Protein AF-A0A964TUA2-F1 (afdb_monomer_lite)

Radius of gyration: 15.7 Å; chains: 1; bounding box: 39×43×34 Å

Sequence (161 aa):
MKLLVSDMMAELAFQTGALAVEIVRQEPYFAILQGCGATWMVHADRAYRDHPLGHAVAGLGAQAERLLNLSRLTAETSDLAVVFGDFNVEPGSTTLRLFEEQGMTELVTNRAHGGTRTSFYRKPGKFADYMLVSDTSRVKRFDVTRSPEVSGHCPLFLETR

Foldseek 3Di:
DALAAQDPVVVVCCCCPVQVWDFPADDPFKTWIHHPNDIDMHGHNCVQPDDPCCVVDVDLLVVLVVVLVVQVVPDDPPDKRKDKHFQQDAPPGPSVVSCVVVQKAKDPPVPPQQAFFAPQQPDDDRYGIIMIINDCVQWPDWDFAHPPDDHRGTDIDTDTD

Secondary structure (DSSP, 8-state):
--SEES-HHHHHHHHHHHH--EEEEE-SSEEEEEETTEEEEE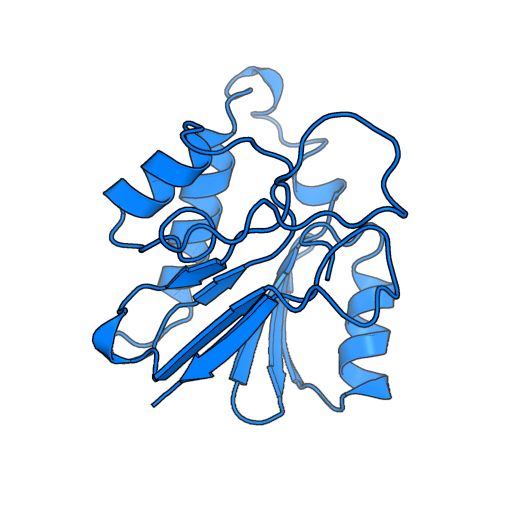EEGGGGTS-TTTTT--SHHHHHHHHHHHHHTTS-TTS--EEEEE----TT-HHHHHHHHTT-EE-SGGGT---SB-TT--SS-S--EEEEES-GGGEEEEEE--SS--SSBPPEEEEE-

Structure (mmCIF, N/CA/C/O backbone):
data_AF-A0A964TUA2-F1
#
_entry.id   AF-A0A964TUA2-F1
#
loop_
_atom_site.group_PDB
_atom_site.id
_atom_site.type_symbol
_atom_site.label_atom_id
_atom_site.label_alt_id
_atom_site.label_comp_id
_atom_site.label_asym_id
_atom_site.label_entity_id
_atom_site.label_seq_id
_atom_site.pdbx_PDB_ins_code
_atom_site.Cartn_x
_atom_site.Cartn_y
_atom_site.Cartn_z
_atom_site.occupancy
_atom_site.B_iso_or_equiv
_atom_site.auth_seq_id
_atom_site.auth_comp_id
_atom_site.auth_asym_id
_atom_site.auth_atom_id
_atom_site.pdbx_PDB_model_num
ATOM 1 N N . MET A 1 1 ? 1.477 -3.950 -8.136 1.00 36.53 1 MET A N 1
ATOM 2 C CA . MET A 1 1 ? 0.815 -2.859 -8.879 1.00 36.53 1 MET A CA 1
ATOM 3 C C . MET A 1 1 ? 1.522 -1.580 -8.480 1.00 36.53 1 MET A C 1
ATOM 5 O O . MET A 1 1 ? 1.558 -1.280 -7.294 1.00 36.53 1 MET A O 1
ATOM 9 N N . LYS A 1 2 ? 2.193 -0.912 -9.423 1.00 31.16 2 LYS A N 1
ATOM 10 C CA . LYS A 1 2 ? 2.821 0.390 -9.172 1.00 31.16 2 LYS A CA 1
ATOM 11 C C . LYS A 1 2 ? 1.698 1.353 -8.774 1.00 31.16 2 LYS A C 1
ATOM 13 O O . LYS A 1 2 ? 0.746 1.482 -9.534 1.00 31.16 2 LYS A O 1
ATOM 18 N N . LEU A 1 3 ? 1.804 2.023 -7.624 1.00 39.28 3 LEU A N 1
ATOM 19 C CA . LEU A 1 3 ? 0.886 3.121 -7.255 1.00 39.28 3 LEU A CA 1
ATOM 20 C C . LEU A 1 3 ? 0.974 4.287 -8.245 1.00 39.28 3 LEU A C 1
ATOM 22 O O . LEU A 1 3 ? 0.126 5.167 -8.246 1.00 39.28 3 LEU A O 1
ATOM 26 N N . LEU A 1 4 ? 2.018 4.288 -9.072 1.00 43.44 4 LEU A N 1
ATOM 27 C CA . LEU A 1 4 ? 2.329 5.315 -10.041 1.00 43.44 4 LEU A CA 1
ATOM 28 C C . LEU A 1 4 ? 2.190 4.726 -11.440 1.00 43.44 4 LEU A C 1
ATOM 30 O O . LEU A 1 4 ? 3.089 4.074 -11.981 1.00 43.44 4 LEU A O 1
ATOM 34 N N . VAL A 1 5 ? 1.021 4.958 -12.013 1.00 52.69 5 VAL A N 1
ATOM 35 C CA . VAL A 1 5 ? 0.702 4.646 -13.392 1.00 52.69 5 VAL A CA 1
ATOM 36 C C . VAL A 1 5 ? 1.371 5.701 -14.270 1.00 52.69 5 VAL A C 1
ATOM 38 O O . VAL A 1 5 ? 1.019 6.878 -14.241 1.00 52.69 5 VAL A O 1
ATOM 41 N N . SER A 1 6 ? 2.363 5.310 -15.065 1.00 56.53 6 SER A N 1
ATOM 42 C CA . SER A 1 6 ? 3.010 6.242 -16.000 1.00 56.53 6 SER A CA 1
ATOM 43 C C . SER A 1 6 ? 2.072 6.693 -17.124 1.00 56.53 6 SER A C 1
ATOM 45 O O . SER A 1 6 ? 2.248 7.784 -17.661 1.00 56.53 6 SER A O 1
ATOM 47 N N . ASP A 1 7 ? 1.076 5.868 -17.452 1.00 66.75 7 ASP A N 1
ATOM 48 C CA . ASP A 1 7 ? 0.072 6.114 -18.485 1.00 66.75 7 ASP A CA 1
ATOM 49 C C . ASP A 1 7 ? -1.327 5.727 -17.978 1.00 66.75 7 ASP A C 1
ATOM 51 O O . ASP A 1 7 ? -1.716 4.558 -17.994 1.00 66.75 7 ASP A O 1
ATOM 55 N N . MET A 1 8 ? -2.061 6.724 -17.469 1.00 73.19 8 MET A N 1
ATOM 56 C CA . MET A 1 8 ? -3.395 6.536 -16.887 1.00 73.19 8 MET A CA 1
ATOM 57 C C . MET A 1 8 ? -4.372 5.926 -17.894 1.00 73.19 8 MET A C 1
ATOM 59 O O . MET A 1 8 ? -5.188 5.092 -17.526 1.00 73.19 8 MET A O 1
ATOM 63 N N . MET A 1 9 ? -4.277 6.295 -19.171 1.00 74.88 9 MET A N 1
ATOM 64 C CA . MET A 1 9 ? -5.201 5.789 -20.184 1.00 74.88 9 MET A CA 1
ATOM 65 C C . MET A 1 9 ? -4.969 4.305 -20.454 1.00 74.88 9 MET A C 1
ATOM 67 O O . MET A 1 9 ? -5.930 3.542 -20.539 1.00 74.88 9 MET A O 1
ATOM 71 N N . ALA A 1 10 ? -3.705 3.885 -20.538 1.00 73.50 10 ALA A N 1
ATOM 72 C CA . ALA A 1 10 ? -3.358 2.480 -20.719 1.00 73.50 10 ALA A CA 1
ATOM 73 C C . ALA A 1 10 ? -3.781 1.616 -19.518 1.00 73.50 10 ALA A C 1
ATOM 75 O O . ALA A 1 10 ? -4.319 0.526 -19.709 1.00 73.50 10 ALA A O 1
ATOM 76 N N . GLU A 1 11 ? -3.592 2.107 -18.290 1.00 74.25 11 GLU A N 1
ATOM 77 C CA . GLU A 1 11 ? -4.030 1.391 -17.087 1.00 74.25 11 GLU A CA 1
ATOM 78 C C . GLU A 1 11 ? -5.548 1.245 -17.041 1.00 74.25 11 GLU A C 1
ATOM 80 O O . GLU A 1 11 ? -6.053 0.146 -16.833 1.00 74.25 11 GLU A O 1
ATOM 85 N N . LEU A 1 12 ? -6.296 2.322 -17.288 1.00 77.56 12 LEU A N 1
ATOM 86 C CA . LEU A 1 12 ? -7.757 2.263 -17.282 1.00 77.56 12 LEU A CA 1
ATOM 87 C C . LEU A 1 12 ? -8.296 1.338 -18.373 1.00 77.56 12 LEU A C 1
ATOM 89 O O . LEU A 1 12 ? -9.248 0.598 -18.125 1.00 77.56 12 LEU A O 1
ATOM 93 N N . ALA A 1 13 ? -7.665 1.313 -19.549 1.00 78.44 13 ALA A N 1
ATOM 94 C CA . ALA A 1 13 ? -8.006 0.373 -20.612 1.00 78.44 13 ALA A CA 1
ATOM 95 C C . ALA A 1 13 ? -7.761 -1.087 -20.193 1.00 78.44 13 ALA A C 1
ATOM 97 O O . ALA A 1 13 ? -8.578 -1.956 -20.492 1.00 78.44 13 ALA A O 1
ATOM 98 N N . PHE A 1 14 ? -6.675 -1.367 -19.467 1.00 77.44 14 PHE A N 1
ATOM 99 C CA . PHE A 1 14 ? -6.429 -2.700 -18.918 1.00 77.44 14 PHE A CA 1
ATOM 100 C C . PHE A 1 14 ? -7.470 -3.077 -17.855 1.00 77.44 14 PHE A C 1
ATOM 102 O O . PHE A 1 14 ? -8.062 -4.150 -17.931 1.00 77.44 14 PHE A O 1
ATOM 109 N N . GLN A 1 15 ? -7.739 -2.191 -16.896 1.00 76.81 15 GLN A N 1
ATOM 110 C CA . GLN A 1 15 ? -8.681 -2.439 -15.799 1.00 76.81 15 GLN A CA 1
ATOM 111 C C . GLN A 1 15 ? -10.105 -2.685 -16.326 1.00 76.81 15 GLN A C 1
ATOM 113 O O . GLN A 1 15 ? -10.757 -3.662 -15.961 1.00 76.81 15 GLN A O 1
ATOM 118 N N . THR A 1 16 ? -10.567 -1.852 -17.257 1.00 82.44 16 THR A N 1
ATOM 119 C CA . THR A 1 16 ? -11.895 -2.003 -17.875 1.00 82.44 16 THR A CA 1
ATOM 120 C C . THR A 1 16 ? -11.963 -3.194 -18.834 1.00 82.44 16 THR A C 1
ATOM 122 O O . THR A 1 16 ? -12.924 -3.956 -18.794 1.00 82.44 16 THR A O 1
ATOM 125 N N . GLY A 1 17 ? -10.949 -3.393 -19.680 1.00 74.69 17 GLY A N 1
ATOM 126 C CA . GLY A 1 17 ? -10.973 -4.406 -20.738 1.00 74.69 17 GLY A CA 1
ATOM 127 C C . GLY A 1 17 ? -10.629 -5.823 -20.280 1.00 74.69 17 GLY A C 1
ATOM 128 O O . GLY A 1 17 ? -11.240 -6.781 -20.747 1.00 74.69 17 GLY A O 1
ATOM 129 N N . ALA A 1 18 ? -9.655 -5.976 -19.381 1.00 76.69 18 ALA A N 1
ATOM 130 C CA . ALA A 1 18 ? -9.182 -7.287 -18.930 1.00 76.69 18 ALA A CA 1
ATOM 131 C C . ALA A 1 18 ? -9.885 -7.763 -17.655 1.00 76.69 18 ALA A C 1
ATOM 133 O O . ALA A 1 18 ? -10.131 -8.957 -17.501 1.00 76.69 18 ALA A O 1
ATOM 134 N N . LEU A 1 19 ? -10.192 -6.839 -16.743 1.00 72.50 19 LEU A N 1
ATOM 135 C CA . LEU A 1 19 ? -10.753 -7.161 -15.431 1.00 72.50 19 LEU A CA 1
ATOM 136 C C . LEU A 1 19 ? -12.250 -6.822 -15.317 1.00 72.50 19 LEU A C 1
ATOM 138 O O . LEU A 1 19 ? -12.841 -7.068 -14.269 1.00 72.50 19 LEU A O 1
ATOM 142 N N . ALA A 1 20 ? -12.863 -6.295 -16.388 1.00 81.31 20 ALA A N 1
ATOM 143 C CA . ALA A 1 20 ? -14.272 -5.886 -16.431 1.00 81.31 20 ALA A CA 1
ATOM 144 C C . ALA A 1 20 ? -14.661 -4.938 -15.278 1.00 81.31 20 ALA A C 1
ATOM 146 O O . ALA A 1 20 ? -15.754 -5.021 -14.720 1.00 81.31 20 ALA A O 1
ATOM 147 N N . VAL A 1 21 ? -13.730 -4.061 -14.901 1.00 79.06 21 VAL A N 1
ATOM 148 C CA . VAL A 1 21 ? -13.865 -3.123 -13.783 1.00 79.06 21 VAL A CA 1
ATOM 149 C C . VAL A 1 21 ? -14.570 -1.860 -14.269 1.00 79.06 21 VAL A C 1
ATOM 151 O O . VAL A 1 21 ? -14.277 -1.359 -15.353 1.00 79.06 21 VAL A O 1
ATOM 154 N N . GLU A 1 22 ? -15.481 -1.324 -13.468 1.00 85.12 22 GLU A N 1
ATOM 155 C CA . GLU A 1 22 ? -16.147 -0.048 -13.710 1.00 85.12 22 GLU A CA 1
ATOM 156 C C . GLU A 1 22 ? -15.269 1.122 -13.248 1.00 85.12 22 GLU A C 1
ATOM 158 O O . GLU A 1 22 ? -14.659 1.076 -12.178 1.00 85.12 22 GLU A O 1
ATOM 163 N N . ILE A 1 23 ? -15.218 2.201 -14.034 1.00 82.44 23 ILE A N 1
ATOM 164 C CA . ILE A 1 23 ? -14.590 3.459 -13.616 1.00 82.44 23 ILE A CA 1
ATOM 165 C C . ILE A 1 23 ? -15.649 4.307 -12.911 1.00 82.44 23 ILE A C 1
ATOM 167 O O . ILE A 1 23 ? -16.490 4.925 -13.557 1.00 82.44 23 ILE A O 1
ATOM 171 N N . VAL A 1 24 ? -15.573 4.369 -11.584 1.00 76.19 24 VAL A N 1
ATOM 172 C CA . VAL A 1 24 ? -16.482 5.153 -10.732 1.00 76.19 24 VAL A CA 1
ATOM 173 C C . VAL A 1 24 ? -16.185 6.649 -10.839 1.00 76.19 24 VAL A C 1
ATOM 175 O O . VAL A 1 24 ? -17.086 7.486 -10.850 1.00 76.19 24 VAL A O 1
ATOM 178 N N . ARG A 1 25 ? -14.899 7.010 -10.901 1.00 69.88 25 ARG A N 1
ATOM 179 C CA . ARG A 1 25 ? -14.448 8.403 -11.007 1.00 69.88 25 ARG A CA 1
ATOM 180 C C . ARG A 1 25 ? -13.151 8.457 -11.782 1.00 69.88 25 ARG A C 1
ATOM 182 O O . ARG A 1 25 ? -12.253 7.677 -11.501 1.00 69.88 25 ARG A O 1
ATOM 189 N N . GLN A 1 26 ? -13.012 9.415 -12.686 1.00 74.56 26 GLN A N 1
ATOM 190 C CA . GLN A 1 26 ? -11.753 9.667 -13.375 1.00 74.56 26 GLN A CA 1
ATOM 191 C C . GLN A 1 26 ? -11.406 11.146 -13.290 1.00 74.56 26 GLN A C 1
ATOM 193 O O . GLN A 1 26 ? -12.219 12.015 -13.584 1.00 74.56 26 GLN A O 1
ATOM 198 N N . GLU A 1 27 ? -10.173 11.409 -12.894 1.00 67.56 27 GLU A N 1
ATOM 199 C CA . GLU A 1 27 ? -9.534 12.716 -12.893 1.00 67.56 27 GLU A CA 1
ATOM 200 C C . GLU A 1 27 ? -8.266 12.642 -13.752 1.00 67.56 27 GLU A C 1
ATOM 202 O O . GLU A 1 27 ? -7.799 11.542 -14.063 1.00 67.56 27 GLU A O 1
ATOM 207 N N . PRO A 1 28 ? -7.634 13.777 -14.102 1.00 56.06 28 PRO A N 1
ATOM 208 C CA . PRO A 1 28 ? -6.408 13.781 -14.911 1.00 56.06 28 PRO A CA 1
ATOM 209 C C . PRO A 1 28 ? -5.264 12.919 -14.350 1.00 56.06 28 PRO A C 1
ATOM 211 O O . PRO A 1 28 ? -4.315 12.584 -15.055 1.00 56.06 28 PRO A O 1
ATOM 214 N N . TYR A 1 29 ? -5.343 12.586 -13.063 1.00 55.59 29 TYR A N 1
ATOM 215 C CA . TYR A 1 29 ? -4.230 12.127 -12.251 1.00 55.59 29 TYR A CA 1
ATOM 216 C C . TYR A 1 29 ? -4.565 10.985 -11.295 1.00 55.59 29 TYR A C 1
ATOM 218 O O . TYR A 1 29 ? -3.666 10.459 -10.641 1.00 55.59 29 TYR A O 1
ATOM 226 N N . PHE A 1 30 ? -5.831 10.594 -11.207 1.00 64.12 30 PHE A N 1
ATOM 227 C CA . PHE A 1 30 ? -6.248 9.393 -10.501 1.00 64.12 30 PHE A CA 1
ATOM 228 C C . PHE A 1 30 ? -7.596 8.917 -11.024 1.00 64.12 30 PHE A C 1
ATOM 230 O O . PHE A 1 30 ? -8.339 9.690 -11.627 1.00 64.12 30 PHE A O 1
ATOM 237 N N . ALA A 1 31 ? -7.933 7.666 -10.754 1.00 65.25 31 ALA A N 1
ATOM 238 C CA . ALA A 1 31 ? -9.262 7.142 -10.996 1.00 65.25 31 ALA A CA 1
ATOM 239 C C . ALA A 1 31 ? -9.676 6.192 -9.878 1.00 65.25 31 ALA A C 1
ATOM 241 O O . ALA A 1 31 ? -8.837 5.492 -9.320 1.00 65.25 31 ALA A O 1
ATOM 242 N N . ILE A 1 32 ? -10.966 6.174 -9.569 1.00 66.69 32 ILE A N 1
ATOM 243 C CA . ILE A 1 32 ? -11.594 5.220 -8.662 1.00 66.69 32 ILE A CA 1
ATOM 244 C C . ILE A 1 32 ? -12.270 4.168 -9.521 1.00 66.69 32 ILE A C 1
ATOM 246 O O . ILE A 1 32 ? -12.992 4.491 -10.465 1.00 66.69 32 ILE A O 1
ATOM 250 N N . LEU A 1 33 ? -11.995 2.921 -9.186 1.00 73.19 33 LEU A N 1
ATOM 251 C CA . LEU A 1 33 ? -12.349 1.729 -9.920 1.00 73.19 33 LEU A CA 1
ATOM 252 C C . LEU A 1 33 ? -13.147 0.804 -9.007 1.00 73.19 33 LEU A C 1
ATOM 254 O O . LEU A 1 33 ? -12.815 0.678 -7.828 1.00 73.19 33 LEU A O 1
ATOM 258 N N . GLN A 1 34 ? -14.171 0.153 -9.546 1.00 71.19 34 GLN A N 1
ATOM 259 C CA . GLN A 1 34 ? -14.999 -0.800 -8.820 1.00 71.19 34 GLN A CA 1
ATOM 260 C C . GLN A 1 34 ? -15.201 -2.068 -9.642 1.00 71.19 34 GLN A C 1
ATOM 262 O O . GLN A 1 34 ? -15.634 -2.031 -10.789 1.00 71.19 34 GLN A O 1
ATOM 267 N N . GLY A 1 35 ? -14.878 -3.217 -9.064 1.00 68.81 35 GLY A N 1
ATOM 268 C CA . GLY A 1 35 ? -14.962 -4.504 -9.747 1.00 68.81 35 GLY A CA 1
ATOM 269 C C . GLY A 1 35 ? -14.651 -5.649 -8.799 1.00 68.81 35 GLY A C 1
ATOM 270 O O . GLY A 1 35 ? -14.065 -5.447 -7.741 1.00 68.81 35 GLY A O 1
ATOM 271 N N . CYS A 1 36 ? -15.074 -6.868 -9.133 1.00 71.25 36 CYS A N 1
ATOM 272 C CA . CYS A 1 36 ? -14.788 -8.057 -8.314 1.00 71.25 36 CYS A CA 1
ATOM 273 C C . CYS A 1 36 ? -15.171 -7.920 -6.818 1.00 71.25 36 CYS A C 1
ATOM 275 O O . CYS A 1 36 ? -14.541 -8.535 -5.962 1.00 71.25 36 CYS A O 1
ATOM 277 N N . GLY A 1 37 ? -16.189 -7.109 -6.497 1.00 61.66 37 GLY A N 1
ATOM 278 C CA . GLY A 1 37 ? -16.637 -6.862 -5.120 1.00 61.66 37 GLY A CA 1
ATOM 279 C C . GLY A 1 37 ? -15.765 -5.901 -4.300 1.00 61.66 37 GLY A C 1
ATOM 280 O O . GLY A 1 37 ? -15.936 -5.839 -3.087 1.00 61.66 37 GLY A O 1
ATOM 281 N N . ALA A 1 38 ? -14.847 -5.160 -4.927 1.00 52.94 38 ALA A N 1
ATOM 282 C CA . ALA A 1 38 ? -13.988 -4.184 -4.262 1.00 52.94 38 ALA A CA 1
ATOM 283 C C . ALA A 1 38 ? -13.982 -2.834 -4.994 1.00 52.94 38 ALA A C 1
ATOM 285 O O . ALA A 1 38 ? -14.241 -2.768 -6.197 1.00 52.94 38 ALA A O 1
ATOM 286 N N . THR A 1 39 ? -13.619 -1.779 -4.261 1.00 57.53 39 THR A N 1
ATOM 287 C CA . THR A 1 39 ? -13.387 -0.430 -4.791 1.00 57.53 39 THR A CA 1
ATOM 288 C C . THR A 1 39 ? -11.955 -0.013 -4.471 1.00 57.53 39 THR A C 1
ATOM 290 O O . THR A 1 39 ? -11.514 -0.128 -3.328 1.00 57.53 39 THR A O 1
ATOM 293 N N . TRP A 1 40 ? -11.204 0.448 -5.470 1.00 63.16 40 TRP A N 1
ATOM 294 C CA . TRP A 1 40 ? -9.817 0.896 -5.309 1.00 63.16 40 TRP A CA 1
ATOM 295 C C . TRP A 1 40 ? -9.517 2.123 -6.164 1.00 63.16 40 TRP A C 1
ATOM 297 O O . TRP A 1 40 ? -10.263 2.469 -7.072 1.00 63.16 40 TRP A O 1
ATOM 307 N N . MET A 1 41 ? -8.405 2.797 -5.874 1.00 67.00 41 MET A N 1
ATOM 308 C CA . MET A 1 41 ? -7.969 3.988 -6.598 1.00 67.00 41 MET A CA 1
ATOM 309 C C . MET A 1 41 ? -6.612 3.743 -7.266 1.00 67.00 41 MET A C 1
ATOM 311 O O . MET A 1 41 ? -5.709 3.173 -6.657 1.00 67.00 41 MET A O 1
ATOM 315 N N . VAL A 1 42 ? -6.465 4.182 -8.516 1.00 62.22 42 VAL A N 1
ATOM 316 C CA . VAL A 1 42 ? -5.204 4.192 -9.275 1.00 62.22 42 VAL A CA 1
ATOM 317 C C . VAL A 1 42 ? -4.726 5.633 -9.454 1.00 62.22 42 VAL A C 1
ATOM 319 O O . VAL A 1 42 ? -5.544 6.512 -9.709 1.00 62.22 42 VAL A O 1
ATOM 322 N N . HIS A 1 43 ? -3.421 5.902 -9.338 1.00 59.34 43 HIS A N 1
ATOM 323 C CA . HIS A 1 43 ? -2.840 7.250 -9.478 1.00 59.34 43 HIS A CA 1
ATOM 324 C C . HIS A 1 43 ? -1.837 7.328 -10.629 1.00 59.34 43 HIS A C 1
ATOM 326 O O . HIS A 1 43 ? -1.104 6.377 -10.881 1.00 59.34 43 HIS A O 1
ATOM 332 N N . ALA A 1 44 ? -1.776 8.474 -11.314 1.00 53.59 44 ALA A N 1
ATOM 333 C CA . ALA A 1 44 ? -0.810 8.725 -12.377 1.00 53.59 44 ALA A CA 1
ATOM 334 C C . ALA A 1 44 ? 0.485 9.333 -11.827 1.00 53.59 44 ALA A C 1
ATOM 336 O O . ALA A 1 44 ? 0.452 10.282 -11.048 1.00 53.59 44 ALA A O 1
ATOM 337 N N . ASP A 1 45 ? 1.629 8.893 -12.346 1.00 49.91 45 ASP A N 1
ATOM 338 C CA . ASP A 1 45 ? 2.962 9.407 -11.995 1.00 49.91 45 ASP A CA 1
ATOM 339 C C . ASP A 1 45 ? 3.107 10.923 -12.270 1.00 49.91 45 ASP A C 1
ATOM 341 O O . ASP A 1 45 ? 3.825 11.649 -11.582 1.00 49.91 45 ASP A O 1
ATOM 345 N N . ARG A 1 46 ? 2.376 11.444 -13.268 1.00 45.09 46 ARG A N 1
ATOM 346 C CA . ARG A 1 46 ? 2.429 12.857 -13.688 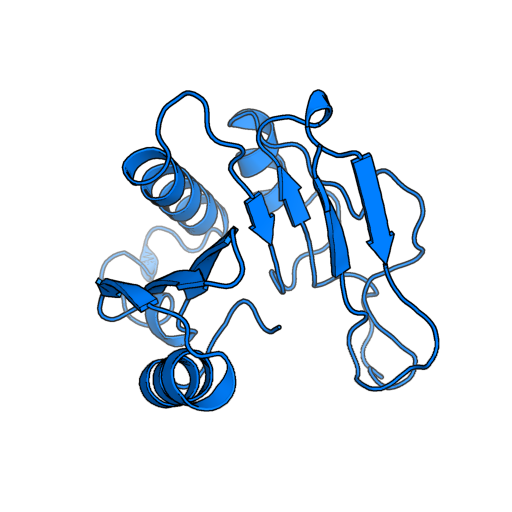1.00 45.09 46 ARG A CA 1
ATOM 347 C C . ARG A 1 46 ? 1.632 13.818 -12.798 1.00 45.09 46 ARG A C 1
ATOM 349 O O . ARG A 1 46 ? 1.884 15.019 -12.849 1.00 45.09 46 ARG A O 1
ATOM 356 N N . ALA A 1 47 ? 0.753 13.309 -11.935 1.00 44.09 47 ALA A N 1
ATOM 357 C CA . ALA A 1 47 ? 0.010 14.101 -10.947 1.00 44.09 47 ALA A CA 1
ATOM 358 C C . ALA A 1 47 ? 0.896 14.937 -10.018 1.00 44.09 47 ALA A C 1
ATOM 360 O O . ALA A 1 47 ? 0.446 15.907 -9.409 1.00 44.09 47 ALA A O 1
ATOM 361 N N . TYR A 1 48 ? 2.159 14.534 -9.914 1.00 44.66 48 TYR A N 1
ATOM 362 C CA . TYR A 1 48 ? 3.103 15.000 -8.916 1.00 44.66 48 TYR A CA 1
ATOM 363 C C . TYR A 1 48 ? 4.241 15.840 -9.514 1.00 44.66 48 TYR A C 1
ATOM 365 O O . TYR A 1 48 ? 5.115 16.272 -8.768 1.00 44.66 48 TYR A O 1
ATOM 373 N N . ARG A 1 49 ? 4.255 16.074 -10.841 1.00 38.28 49 ARG A N 1
ATOM 374 C CA . ARG A 1 49 ? 5.416 16.662 -11.535 1.00 38.28 49 ARG A CA 1
ATOM 375 C C . ARG A 1 49 ? 5.330 18.179 -11.774 1.00 38.28 49 ARG A C 1
ATOM 377 O O . ARG A 1 49 ? 6.362 18.827 -11.682 1.00 38.28 49 ARG A O 1
ATOM 384 N N . ASP A 1 50 ? 4.135 18.749 -11.988 1.00 39.41 50 ASP A N 1
ATOM 385 C CA . ASP A 1 50 ? 3.978 20.137 -12.488 1.00 39.41 50 ASP A CA 1
ATOM 386 C C . ASP A 1 50 ? 2.835 20.945 -11.810 1.00 39.41 50 ASP A C 1
ATOM 388 O O . ASP A 1 50 ? 2.057 21.631 -12.473 1.00 39.41 50 ASP A O 1
ATOM 392 N N . HIS A 1 51 ? 2.676 20.874 -10.481 1.00 39.75 51 HIS A N 1
ATOM 393 C CA . HIS A 1 51 ? 1.689 21.707 -9.762 1.00 39.75 51 HIS A CA 1
ATOM 394 C C . HIS A 1 51 ? 2.291 23.080 -9.384 1.00 39.75 51 HIS A C 1
ATOM 396 O O . HIS A 1 51 ? 3.431 23.106 -8.925 1.00 39.75 51 HIS A O 1
ATOM 402 N N . PRO A 1 52 ? 1.547 24.209 -9.426 1.00 34.50 52 PRO A N 1
ATOM 403 C CA . PRO A 1 52 ? 2.040 25.553 -9.053 1.00 34.50 52 PRO A CA 1
ATOM 404 C C . PRO A 1 52 ? 2.572 25.709 -7.613 1.00 34.50 52 PRO A C 1
ATOM 406 O O . PRO A 1 52 ? 3.113 26.749 -7.255 1.00 34.50 52 PRO A O 1
ATOM 409 N N . LEU A 1 53 ? 2.419 24.675 -6.780 1.00 35.28 53 LEU A N 1
ATOM 410 C CA . LEU A 1 53 ? 2.954 24.584 -5.415 1.00 35.28 53 LEU A CA 1
ATOM 411 C C . LEU A 1 53 ? 4.198 23.679 -5.322 1.00 35.28 53 LEU A C 1
ATOM 413 O O . LEU A 1 53 ? 4.718 23.471 -4.230 1.00 35.28 53 LEU A O 1
ATOM 417 N N . GLY A 1 54 ? 4.701 23.160 -6.447 1.00 34.62 54 GLY A N 1
ATOM 418 C CA . GLY A 1 54 ? 5.834 22.229 -6.514 1.00 34.62 54 GLY A CA 1
ATOM 419 C C . GLY A 1 54 ? 7.150 22.808 -5.991 1.00 34.62 54 GLY A C 1
ATOM 420 O O . GLY A 1 54 ? 8.027 22.060 -5.575 1.00 34.62 54 GLY A O 1
ATOM 421 N N . HIS A 1 55 ? 7.263 24.137 -5.925 1.00 35.16 55 HIS A N 1
ATOM 422 C CA . HIS A 1 55 ? 8.404 24.821 -5.312 1.00 35.16 55 HIS A CA 1
ATOM 423 C C . HIS A 1 55 ? 8.176 25.190 -3.837 1.00 35.16 55 HIS A C 1
ATOM 425 O O . HIS A 1 55 ? 9.141 25.462 -3.131 1.00 35.16 55 HIS A O 1
ATOM 431 N N . ALA A 1 56 ? 6.926 25.183 -3.358 1.00 36.22 56 ALA A N 1
ATOM 432 C CA . ALA A 1 56 ? 6.566 25.619 -2.006 1.00 36.22 56 ALA A CA 1
ATOM 433 C C . ALA A 1 56 ? 6.229 24.465 -1.046 1.00 36.22 56 ALA A C 1
ATOM 435 O O . ALA A 1 56 ? 6.257 24.665 0.164 1.00 36.22 56 ALA A O 1
ATOM 436 N N . VAL A 1 57 ? 5.960 23.252 -1.544 1.00 37.69 57 VAL A N 1
ATOM 437 C CA . VAL A 1 57 ? 5.763 22.066 -0.697 1.00 37.69 57 VAL A CA 1
ATOM 438 C C . VAL A 1 57 ? 6.438 20.846 -1.324 1.00 37.69 57 VAL A C 1
ATOM 440 O O . VAL A 1 57 ? 5.801 19.918 -1.809 1.00 37.69 57 VAL A O 1
ATOM 443 N N . ALA A 1 58 ? 7.769 20.837 -1.294 1.00 33.06 58 ALA A N 1
ATOM 444 C CA . ALA A 1 58 ? 8.604 19.696 -1.683 1.00 33.06 58 ALA A CA 1
ATOM 445 C C . ALA A 1 58 ? 8.605 18.548 -0.642 1.00 33.06 58 ALA A C 1
ATOM 447 O O . ALA A 1 58 ? 9.543 17.758 -0.573 1.00 33.06 58 ALA A O 1
ATOM 448 N N . GLY A 1 59 ? 7.578 18.455 0.206 1.00 39.19 59 GLY A N 1
ATOM 449 C CA . GLY A 1 59 ? 7.470 17.428 1.236 1.00 39.19 59 GLY A CA 1
ATOM 450 C C . GLY A 1 59 ? 6.465 16.367 0.821 1.00 39.19 59 GLY A C 1
ATOM 451 O O . GLY A 1 59 ? 5.309 16.695 0.562 1.00 39.19 59 GLY A O 1
ATOM 452 N N . LEU A 1 60 ? 6.860 15.092 0.838 1.00 49.81 60 LEU A N 1
ATOM 453 C CA . LEU A 1 60 ? 5.963 13.945 0.638 1.00 49.81 60 LEU A CA 1
ATOM 454 C C . LEU A 1 60 ? 4.697 13.964 1.534 1.00 49.81 60 LEU A C 1
ATOM 456 O O . LEU A 1 60 ? 3.768 13.195 1.301 1.00 49.81 60 LEU A O 1
ATOM 460 N N . GLY A 1 61 ? 4.633 14.843 2.540 1.00 45.00 61 GLY A N 1
ATOM 461 C CA . GLY A 1 61 ? 3.477 15.004 3.413 1.00 45.00 61 GLY A CA 1
ATOM 462 C C . GLY A 1 61 ? 2.242 15.642 2.777 1.00 45.00 61 GLY A C 1
ATOM 463 O O . GLY A 1 61 ? 1.145 15.129 2.971 1.00 45.00 61 GLY A O 1
ATOM 464 N N . ALA A 1 62 ? 2.390 16.654 1.917 1.00 52.09 62 ALA A N 1
ATOM 465 C 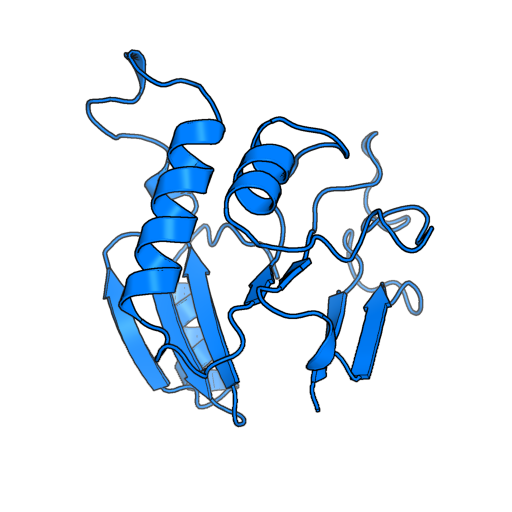CA . ALA A 1 62 ? 1.225 17.223 1.224 1.00 52.09 62 ALA A CA 1
ATOM 466 C C . ALA A 1 62 ? 0.589 16.234 0.229 1.00 52.09 62 ALA A C 1
ATOM 468 O O . ALA A 1 62 ? -0.598 16.322 -0.086 1.00 52.09 62 ALA A O 1
ATOM 469 N N . GLN A 1 63 ? 1.373 15.261 -0.251 1.00 55.38 63 GLN A N 1
ATOM 470 C CA . GLN A 1 63 ? 0.880 14.171 -1.095 1.00 55.38 63 GLN A CA 1
ATOM 471 C C . GLN A 1 63 ? 0.021 13.189 -0.284 1.00 55.38 63 GLN A C 1
ATOM 473 O O . GLN A 1 63 ? -1.054 12.802 -0.743 1.00 55.38 63 GLN A O 1
ATOM 478 N N . ALA A 1 64 ? 0.461 12.837 0.929 1.00 55.66 64 ALA A N 1
ATOM 479 C CA . ALA A 1 64 ? -0.277 11.963 1.840 1.00 55.66 64 ALA A CA 1
ATOM 480 C C . ALA A 1 64 ? -1.604 12.593 2.289 1.00 55.66 64 ALA A C 1
ATOM 482 O O . ALA A 1 64 ? -2.650 11.951 2.213 1.00 55.66 64 ALA A O 1
ATOM 483 N N . GLU A 1 65 ? -1.585 13.875 2.664 1.00 57.09 65 GLU A N 1
ATOM 484 C CA . GLU A 1 65 ? -2.790 14.614 3.061 1.00 57.09 65 GLU A CA 1
ATOM 485 C C . GLU A 1 65 ? -3.837 14.662 1.943 1.00 57.09 65 GLU A C 1
ATOM 487 O O . GLU A 1 65 ? -5.026 14.439 2.175 1.00 57.09 65 GLU A O 1
ATOM 492 N N . ARG A 1 66 ? -3.408 14.906 0.699 1.00 61.72 66 ARG A N 1
ATOM 493 C CA . ARG A 1 66 ? -4.324 14.924 -0.447 1.00 61.72 66 ARG A CA 1
ATOM 494 C C . ARG A 1 66 ? -4.917 13.542 -0.725 1.00 61.72 66 ARG A C 1
ATOM 496 O O . ARG A 1 66 ? -6.103 13.462 -1.037 1.00 61.72 66 ARG A O 1
ATOM 503 N N . LEU A 1 67 ? -4.125 12.476 -0.590 1.00 61.19 67 LEU A N 1
ATOM 504 C CA . LEU A 1 67 ? -4.597 11.100 -0.761 1.00 61.19 67 LEU A CA 1
ATOM 505 C C . LEU A 1 67 ? -5.682 10.745 0.263 1.00 61.19 67 LEU A C 1
ATOM 507 O O . LEU A 1 67 ? -6.745 10.255 -0.110 1.00 61.19 67 LEU A O 1
ATOM 511 N N . LEU A 1 68 ? -5.435 11.069 1.532 1.00 61.88 68 LEU A N 1
ATOM 512 C CA . LEU A 1 68 ? -6.382 10.869 2.630 1.00 61.88 68 LEU A CA 1
ATOM 513 C C . LEU A 1 68 ? -7.684 11.646 2.439 1.00 61.88 68 LEU A C 1
ATOM 515 O O . LEU A 1 68 ? -8.772 11.126 2.681 1.00 61.88 68 LEU A O 1
ATOM 519 N N . ASN A 1 69 ? -7.589 12.899 1.997 1.00 60.75 69 ASN A N 1
ATOM 520 C CA . ASN A 1 69 ? -8.775 13.712 1.757 1.00 60.75 69 ASN A CA 1
ATOM 521 C C . ASN A 1 69 ? -9.633 13.131 0.624 1.00 60.75 69 ASN A C 1
ATOM 523 O O . ASN A 1 69 ? -10.854 13.122 0.732 1.00 60.75 69 ASN A O 1
ATOM 527 N N . LEU A 1 70 ? -9.017 12.587 -0.430 1.00 61.28 70 LEU A N 1
ATOM 528 C CA . LEU A 1 70 ? -9.742 11.950 -1.533 1.00 61.28 70 LEU A CA 1
ATOM 529 C C . LEU A 1 70 ? -10.370 10.605 -1.143 1.00 61.28 70 LEU A C 1
ATOM 531 O O . LEU A 1 70 ? -11.515 10.346 -1.515 1.00 61.28 70 LEU A O 1
ATOM 535 N N . SER A 1 71 ? -9.674 9.771 -0.360 1.00 57.47 71 SER A N 1
ATOM 536 C CA . SER A 1 71 ? -10.241 8.502 0.119 1.00 57.47 71 SER A CA 1
ATOM 537 C C . SER A 1 71 ? -11.455 8.726 1.027 1.00 57.47 71 SER A C 1
ATOM 539 O O . SER A 1 71 ? -12.416 7.968 0.973 1.00 57.47 71 SER A O 1
ATOM 541 N N . ARG A 1 72 ? -11.458 9.809 1.817 1.00 58.59 72 ARG A N 1
ATOM 542 C CA . ARG A 1 72 ? -12.594 10.185 2.679 1.00 58.59 72 ARG A CA 1
ATOM 543 C C . ARG A 1 72 ? -13.817 10.686 1.913 1.00 58.59 72 ARG A C 1
ATOM 545 O O . ARG A 1 72 ? -14.925 10.556 2.412 1.00 58.59 72 ARG A O 1
ATOM 552 N N . LEU A 1 73 ? -13.636 11.261 0.725 1.00 50.00 73 LEU A N 1
ATOM 553 C CA . LEU A 1 73 ? -14.745 11.790 -0.078 1.00 50.00 73 LEU A CA 1
ATOM 554 C C . LEU A 1 73 ? -15.544 10.702 -0.807 1.00 50.00 73 LEU A C 1
ATOM 556 O O . LEU A 1 73 ? -16.566 11.010 -1.411 1.00 50.00 73 LEU A O 1
ATOM 560 N N . THR A 1 74 ? -15.055 9.461 -0.811 1.00 49.38 74 THR A N 1
ATOM 561 C CA . THR A 1 74 ? -15.560 8.392 -1.685 1.00 49.38 74 THR A CA 1
ATOM 562 C C . THR A 1 74 ? -15.975 7.126 -0.944 1.00 49.38 74 THR A C 1
ATOM 564 O O . THR A 1 74 ? -16.714 6.330 -1.511 1.00 49.38 74 THR A O 1
ATOM 567 N N . ALA A 1 75 ? -15.561 6.961 0.314 1.00 51.78 75 ALA A N 1
ATOM 568 C CA . ALA A 1 75 ? -16.043 5.902 1.192 1.00 51.78 75 ALA A CA 1
ATOM 569 C C . ALA A 1 75 ? -17.269 6.384 1.983 1.00 51.78 75 ALA A C 1
ATOM 571 O O . ALA A 1 75 ? -17.233 7.468 2.575 1.00 51.78 75 ALA A O 1
ATOM 572 N N . GLU A 1 76 ? -18.333 5.579 2.052 1.00 52.03 76 GLU A N 1
ATOM 573 C CA . GLU A 1 76 ? -19.328 5.779 3.106 1.00 52.03 76 GLU A CA 1
ATOM 574 C C . GLU A 1 76 ? -18.664 5.503 4.464 1.00 52.03 76 GLU A C 1
ATOM 576 O O . GLU A 1 76 ? -17.731 4.708 4.573 1.00 52.03 76 GLU A O 1
ATOM 581 N N . THR A 1 77 ? -19.126 6.148 5.537 1.00 54.34 77 THR A N 1
ATOM 582 C CA . THR A 1 77 ? -18.489 6.086 6.870 1.00 54.34 77 THR A CA 1
ATOM 583 C C . THR A 1 77 ? -18.399 4.678 7.477 1.00 54.34 77 THR A C 1
ATOM 585 O O . THR A 1 77 ? -17.721 4.503 8.488 1.00 54.34 77 THR A O 1
ATOM 588 N N . SER A 1 78 ? -19.057 3.681 6.876 1.00 58.47 78 SER A N 1
ATOM 589 C CA . SER A 1 78 ? -19.018 2.272 7.288 1.00 58.47 78 SER A CA 1
ATOM 590 C C . SER A 1 78 ? -18.080 1.382 6.454 1.00 58.47 78 SER A C 1
ATOM 592 O O . SER A 1 78 ? -17.823 0.231 6.826 1.00 58.47 78 SER A O 1
ATOM 594 N N . ASP A 1 79 ? -17.518 1.901 5.361 1.00 68.31 79 ASP A N 1
ATOM 595 C CA . ASP A 1 79 ? -16.652 1.133 4.470 1.00 68.31 79 ASP A CA 1
ATOM 596 C C . ASP A 1 79 ? -15.204 1.057 4.967 1.00 68.31 79 ASP A C 1
ATOM 598 O O . ASP A 1 79 ? -14.672 1.954 5.624 1.00 68.31 79 ASP A O 1
ATOM 602 N N . LEU A 1 80 ? -14.538 -0.058 4.649 1.00 74.50 80 LEU A N 1
ATOM 603 C CA . LEU A 1 80 ? -13.119 -0.239 4.927 1.00 74.50 80 LEU A CA 1
ATOM 604 C C . LEU A 1 80 ? -12.341 0.539 3.871 1.00 74.50 80 LEU A C 1
ATOM 606 O O . LEU A 1 80 ? -12.304 0.139 2.709 1.00 74.50 80 LEU A O 1
ATOM 610 N N . ALA A 1 81 ? -11.679 1.616 4.277 1.00 75.12 81 ALA A N 1
ATOM 611 C CA . ALA A 1 81 ? -10.758 2.317 3.401 1.00 75.12 81 ALA A CA 1
ATOM 612 C C . ALA A 1 81 ? -9.428 1.558 3.359 1.00 75.12 81 ALA A C 1
ATOM 614 O O . ALA A 1 81 ? -8.835 1.269 4.402 1.00 75.12 81 ALA A O 1
ATOM 615 N N . VAL A 1 82 ? -8.952 1.262 2.150 1.00 77.44 82 VAL A N 1
ATOM 616 C CA . VAL A 1 82 ? -7.653 0.629 1.907 1.00 77.44 82 VAL A CA 1
ATOM 617 C C . VAL A 1 82 ? -6.842 1.519 0.972 1.00 77.44 82 VAL A C 1
ATOM 619 O O . VAL A 1 82 ? -7.289 1.862 -0.119 1.00 77.44 82 VAL A O 1
ATOM 622 N N . VAL A 1 83 ? -5.633 1.879 1.388 1.00 76.88 83 VAL A N 1
ATOM 623 C CA . VAL A 1 83 ? -4.663 2.635 0.590 1.00 76.88 83 VAL A CA 1
ATOM 624 C C . VAL A 1 83 ? -3.445 1.748 0.380 1.00 76.88 83 VAL A C 1
ATOM 626 O O . VAL A 1 83 ? -2.874 1.270 1.354 1.00 76.88 83 VAL A O 1
ATOM 629 N N . PHE A 1 84 ? -3.033 1.487 -0.861 1.00 79.69 84 PHE A N 1
ATOM 630 C CA . PHE A 1 84 ? -1.974 0.508 -1.110 1.00 79.69 84 PHE A CA 1
ATOM 631 C C . PHE A 1 84 ? -1.190 0.729 -2.402 1.00 79.69 84 PHE A C 1
ATOM 633 O O . PHE A 1 84 ? -1.721 1.257 -3.373 1.00 79.69 84 PHE A O 1
ATOM 640 N N . GLY A 1 85 ? 0.049 0.229 -2.408 1.00 73.69 85 GLY A N 1
ATOM 641 C CA . GLY A 1 85 ? 0.946 0.048 -3.556 1.00 73.69 85 GLY A CA 1
ATOM 642 C C . GLY A 1 85 ? 2.330 0.665 -3.332 1.00 73.69 85 GLY A C 1
ATOM 643 O O . GLY A 1 85 ? 2.732 0.816 -2.187 1.00 73.69 85 GLY A O 1
ATOM 64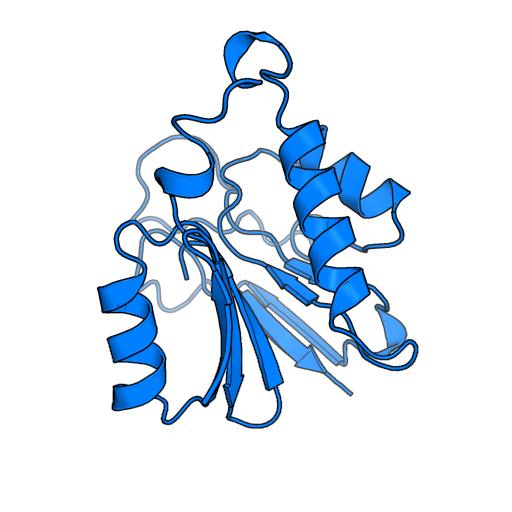4 N N . ASP A 1 86 ? 3.067 0.993 -4.399 1.00 75.75 86 ASP A N 1
ATOM 645 C CA . ASP A 1 86 ? 4.462 1.486 -4.358 1.00 75.75 86 ASP A CA 1
ATOM 646 C C . ASP A 1 86 ? 4.609 2.987 -4.004 1.00 75.75 86 ASP A C 1
ATOM 648 O O . ASP A 1 86 ? 4.475 3.858 -4.863 1.00 75.75 86 ASP A O 1
ATOM 652 N N . PHE A 1 87 ? 4.920 3.291 -2.743 1.00 73.62 87 PHE A N 1
ATOM 653 C CA . PHE A 1 87 ? 5.237 4.638 -2.249 1.00 73.62 87 PHE A CA 1
ATOM 654 C C . PHE A 1 87 ? 6.715 5.004 -2.432 1.00 73.62 87 PHE A C 1
ATOM 656 O O . PHE A 1 87 ? 7.075 6.175 -2.319 1.00 73.62 87 PHE A O 1
ATOM 663 N N . ASN A 1 88 ? 7.584 4.012 -2.652 1.00 77.44 88 ASN A N 1
ATOM 664 C CA . ASN A 1 88 ? 9.035 4.168 -2.736 1.00 77.44 88 ASN A CA 1
ATOM 665 C C . ASN A 1 88 ? 9.660 4.956 -1.556 1.00 77.44 88 ASN A C 1
ATOM 667 O O . ASN A 1 88 ? 10.602 5.732 -1.734 1.00 77.44 88 ASN A O 1
ATOM 671 N N . VAL A 1 89 ? 9.136 4.746 -0.344 1.00 80.19 89 VAL A N 1
ATOM 672 C CA . VAL A 1 89 ? 9.655 5.300 0.919 1.00 80.19 89 VAL A CA 1
ATOM 673 C C . VAL A 1 89 ? 10.156 4.190 1.841 1.00 80.19 89 VAL A C 1
ATOM 675 O O . VAL A 1 89 ? 9.728 3.041 1.733 1.00 80.19 89 VAL A O 1
ATOM 678 N N . GLU A 1 90 ? 11.035 4.529 2.782 1.00 86.25 90 GLU A N 1
ATOM 679 C CA . GLU A 1 90 ? 11.479 3.601 3.829 1.00 86.25 90 GLU A CA 1
ATOM 680 C C . GLU A 1 90 ? 10.504 3.579 5.029 1.00 86.25 90 GLU A C 1
ATOM 682 O O . GLU A 1 90 ? 9.763 4.553 5.249 1.00 86.25 90 GLU A O 1
ATOM 687 N N . PRO A 1 91 ? 10.509 2.494 5.831 1.00 88.31 91 PRO A N 1
ATOM 688 C CA . PRO A 1 91 ? 9.743 2.417 7.070 1.00 88.31 91 PRO A CA 1
ATOM 689 C C . PRO A 1 91 ? 10.035 3.599 7.999 1.00 88.31 91 PRO A C 1
ATOM 691 O O . PRO A 1 91 ? 11.180 4.028 8.145 1.00 88.31 91 PRO A O 1
ATOM 694 N N . GLY A 1 92 ? 8.995 4.132 8.641 1.00 81.75 92 GLY A N 1
ATOM 695 C CA . GLY A 1 92 ? 9.112 5.286 9.538 1.00 81.75 92 GLY A CA 1
ATOM 696 C C . GLY A 1 92 ? 9.239 6.645 8.838 1.00 81.75 92 GLY A C 1
ATOM 697 O O . GLY A 1 92 ? 9.457 7.647 9.523 1.00 81.75 92 GLY A O 1
ATOM 698 N N . SER A 1 93 ? 9.092 6.699 7.509 1.00 80.44 93 SER A N 1
ATOM 699 C CA . SER A 1 93 ? 9.014 7.956 6.757 1.00 80.44 93 SER A CA 1
ATOM 700 C C . SER A 1 93 ? 7.847 8.843 7.210 1.00 80.44 93 SER A C 1
ATOM 702 O O . SER A 1 93 ? 6.813 8.363 7.675 1.00 80.44 93 SER A O 1
ATOM 704 N N . THR A 1 94 ? 7.989 10.159 7.021 1.00 74.06 94 THR A N 1
A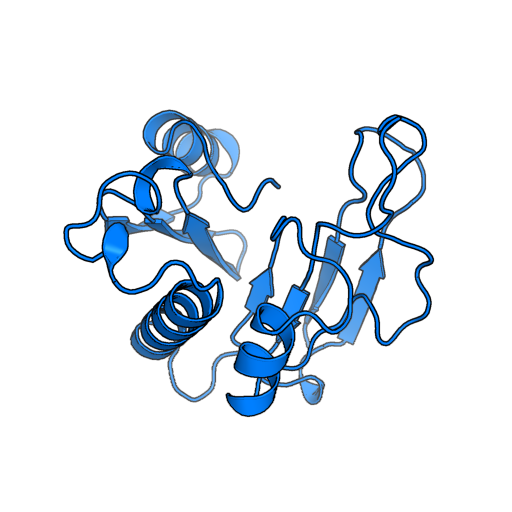TOM 705 C CA . THR A 1 94 ? 6.941 11.145 7.340 1.00 74.06 94 THR A CA 1
ATOM 706 C C . THR A 1 94 ? 5.622 10.847 6.628 1.00 74.06 94 THR A C 1
ATOM 708 O O . THR A 1 94 ? 4.560 11.058 7.197 1.00 74.06 94 THR A O 1
ATOM 711 N N . THR A 1 95 ? 5.677 10.310 5.408 1.00 74.38 95 THR A N 1
ATOM 712 C CA . THR A 1 95 ? 4.497 9.895 4.640 1.00 74.38 95 THR A CA 1
ATOM 713 C C . THR A 1 95 ? 3.662 8.867 5.390 1.00 74.38 95 THR A C 1
ATOM 715 O O . THR A 1 95 ? 2.464 9.065 5.545 1.00 74.38 95 THR A O 1
ATOM 718 N N . LEU A 1 96 ? 4.290 7.794 5.880 1.00 79.00 96 LEU A N 1
ATOM 719 C CA . LEU A 1 96 ? 3.587 6.735 6.607 1.00 79.00 96 LEU A CA 1
ATOM 720 C C . LEU A 1 96 ? 3.019 7.260 7.929 1.00 79.00 96 LEU A C 1
ATOM 722 O O . LEU A 1 96 ? 1.860 6.997 8.231 1.00 79.00 96 LEU A O 1
ATOM 726 N N . ARG A 1 97 ? 3.784 8.094 8.647 1.00 79.19 97 ARG A N 1
ATOM 727 C CA . ARG A 1 97 ? 3.316 8.732 9.889 1.00 79.19 97 ARG A CA 1
ATOM 728 C C . ARG A 1 97 ? 2.080 9.596 9.678 1.00 79.19 97 ARG A C 1
ATOM 730 O O . ARG A 1 97 ? 1.166 9.540 10.485 1.00 79.19 97 ARG A O 1
ATOM 737 N N . LEU A 1 98 ? 2.014 10.354 8.585 1.00 76.44 98 LEU A N 1
ATOM 738 C CA . LEU A 1 98 ? 0.836 11.169 8.285 1.00 76.44 98 LEU A CA 1
ATOM 739 C C . LEU A 1 98 ? -0.411 10.321 8.031 1.00 76.44 98 LEU A C 1
ATOM 741 O O . LEU A 1 98 ? -1.502 10.723 8.420 1.00 76.44 98 LEU A O 1
ATOM 745 N N . PHE A 1 99 ? -0.278 9.145 7.411 1.00 76.25 99 PHE A N 1
ATOM 746 C CA . PHE A 1 99 ? -1.405 8.215 7.310 1.00 76.25 99 PHE A CA 1
ATOM 747 C C . PHE A 1 99 ? -1.818 7.667 8.681 1.00 76.25 99 PHE A C 1
ATOM 749 O O . PHE A 1 99 ? -3.014 7.612 8.972 1.00 76.25 99 PHE A O 1
ATOM 756 N N . GLU A 1 100 ? -0.850 7.314 9.527 1.00 83.56 100 GLU A N 1
ATOM 757 C CA . GLU A 1 100 ? -1.089 6.833 10.895 1.00 83.56 100 GLU A CA 1
ATOM 758 C C . GLU A 1 100 ? -1.792 7.876 11.771 1.00 83.56 100 GLU A C 1
ATOM 760 O O . GLU A 1 100 ? -2.820 7.584 12.380 1.00 83.56 100 GLU A O 1
ATOM 765 N N . GLU A 1 101 ? -1.311 9.121 11.764 1.00 80.75 101 GLU A N 1
ATOM 766 C CA . GLU A 1 101 ? -1.921 10.266 12.458 1.00 80.75 101 GLU A CA 1
ATOM 767 C C . GLU A 1 101 ? -3.365 10.529 12.006 1.00 80.75 101 GLU A C 1
ATOM 769 O O . GLU A 1 101 ? -4.161 11.126 12.729 1.00 80.75 101 GLU A O 1
ATOM 774 N N . GLN A 1 102 ? -3.719 10.062 10.811 1.00 74.56 102 GLN A N 1
ATOM 775 C CA . GLN A 1 102 ? -5.029 10.245 10.195 1.00 74.56 102 GLN A CA 1
ATOM 776 C C . GLN A 1 102 ? -5.935 9.017 10.355 1.00 74.56 102 GLN A C 1
ATOM 778 O O . GLN A 1 102 ? -7.013 8.968 9.754 1.00 74.56 102 GLN A O 1
ATOM 783 N N . GLY A 1 103 ? -5.523 8.066 11.201 1.00 81.06 103 GLY A N 1
ATOM 784 C CA . GLY A 1 103 ? -6.301 6.900 11.611 1.00 81.06 103 GLY A CA 1
ATOM 785 C C . GLY A 1 103 ? -6.107 5.662 10.737 1.00 81.06 103 GLY A C 1
ATOM 786 O O . GLY A 1 103 ? -6.843 4.694 10.900 1.00 81.06 103 GLY A O 1
ATOM 787 N N . MET A 1 104 ? -5.146 5.666 9.812 1.00 85.31 104 MET A N 1
ATOM 788 C CA . MET A 1 104 ? -4.844 4.496 8.987 1.00 85.31 104 MET A CA 1
ATOM 789 C C . MET A 1 104 ? -3.790 3.617 9.664 1.00 85.31 104 MET A C 1
ATOM 791 O O . MET A 1 104 ? -2.840 4.109 10.256 1.00 85.31 104 MET A O 1
ATOM 795 N N . THR A 1 105 ? -3.905 2.301 9.536 1.00 91.06 105 THR A N 1
ATOM 796 C CA . THR A 1 105 ? -2.916 1.349 10.055 1.00 91.06 105 THR A CA 1
ATOM 797 C C . THR A 1 105 ? -2.142 0.708 8.913 1.00 91.06 105 THR A C 1
ATOM 799 O O . THR A 1 105 ? -2.734 0.024 8.081 1.00 91.06 105 THR A O 1
ATOM 802 N N . GLU A 1 106 ? -0.824 0.898 8.894 1.00 90.56 106 GLU A N 1
ATOM 803 C CA . GLU A 1 106 ? 0.113 0.274 7.952 1.00 90.56 106 GLU A CA 1
ATOM 804 C C . GLU A 1 106 ? 0.331 -1.219 8.295 1.00 90.56 106 GLU A C 1
ATOM 806 O O . GLU A 1 106 ? 0.513 -1.582 9.459 1.00 90.56 106 GLU A O 1
ATOM 811 N N . LEU A 1 107 ? 0.276 -2.110 7.299 1.00 91.38 107 LEU A N 1
ATOM 812 C CA . LEU A 1 107 ? 0.262 -3.568 7.498 1.00 91.38 107 LEU A CA 1
ATOM 813 C C . LEU A 1 107 ? 1.587 -4.290 7.176 1.00 91.38 107 LEU A C 1
ATOM 815 O O . LEU A 1 107 ? 1.817 -5.385 7.692 1.00 91.38 107 LEU A O 1
ATOM 819 N N . VAL A 1 108 ? 2.462 -3.717 6.349 1.00 91.00 108 VAL A N 1
ATOM 820 C CA . VAL A 1 108 ? 3.705 -4.330 5.844 1.00 91.00 108 VAL A CA 1
ATOM 821 C C . VAL A 1 108 ? 4.798 -4.382 6.906 1.00 91.00 108 VAL A C 1
ATOM 823 O O . VAL A 1 108 ? 5.428 -5.423 7.111 1.00 91.00 108 VAL A O 1
ATOM 826 N N . THR A 1 109 ? 5.077 -3.267 7.571 1.00 85.69 109 THR A N 1
ATOM 827 C CA . THR A 1 109 ? 6.222 -3.149 8.488 1.00 85.69 109 THR A CA 1
ATOM 828 C C . THR A 1 109 ? 5.930 -3.780 9.841 1.00 85.69 109 THR A C 1
ATOM 830 O O . THR A 1 109 ? 6.807 -4.411 10.434 1.00 85.69 109 THR A O 1
ATOM 833 N N . ASN A 1 110 ? 4.666 -3.736 10.260 1.00 70.62 110 ASN A N 1
ATOM 834 C CA . ASN A 1 110 ? 4.193 -4.281 11.528 1.00 70.62 110 ASN A CA 1
ATOM 835 C C . ASN A 1 110 ? 4.296 -5.814 11.650 1.00 70.62 110 ASN A C 1
ATOM 837 O O . ASN A 1 110 ? 4.157 -6.343 12.751 1.00 70.62 110 ASN A O 1
ATOM 841 N N . ARG A 1 111 ? 4.539 -6.555 10.558 1.00 62.59 111 ARG A N 1
ATOM 842 C CA . ARG A 1 111 ? 4.471 -8.032 10.546 1.00 62.59 111 ARG A CA 1
ATOM 843 C C . ARG A 1 111 ? 5.760 -8.757 10.130 1.00 62.59 111 ARG A C 1
ATOM 845 O O . ARG A 1 111 ? 5.724 -9.929 9.776 1.00 62.59 111 ARG A O 1
ATOM 852 N N . ALA A 1 112 ? 6.915 -8.094 10.231 1.00 60.81 112 ALA A N 1
ATOM 853 C CA . ALA A 1 112 ? 8.244 -8.699 10.036 1.00 60.81 112 ALA A CA 1
ATOM 854 C C . ALA A 1 112 ? 8.4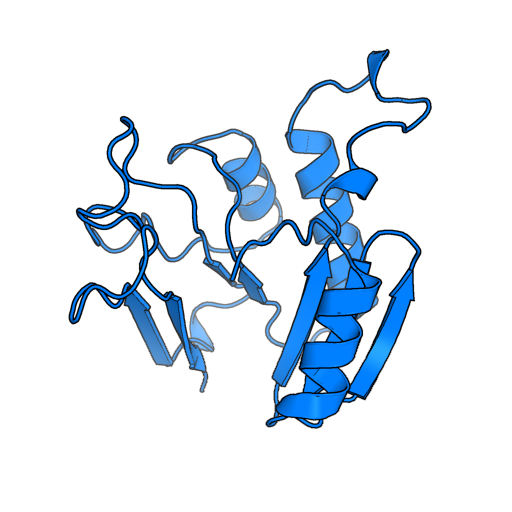73 -9.386 8.664 1.00 60.81 112 ALA A C 1
ATOM 856 O O . ALA A 1 112 ? 9.299 -10.289 8.543 1.00 60.81 112 ALA A O 1
ATOM 857 N N . HIS A 1 113 ? 7.813 -8.925 7.594 1.00 65.06 113 HIS A N 1
ATOM 858 C CA . HIS A 1 113 ? 7.864 -9.544 6.256 1.00 65.06 113 HIS A CA 1
ATOM 859 C C . HIS A 1 113 ? 9.223 -9.449 5.524 1.00 65.06 113 HIS A C 1
ATOM 861 O O . HIS A 1 113 ? 9.385 -9.973 4.422 1.00 65.06 113 HIS A O 1
ATOM 867 N N . GLY A 1 114 ? 10.227 -8.785 6.106 1.00 77.81 114 GLY A N 1
ATOM 868 C CA . GLY A 1 114 ? 11.579 -8.705 5.541 1.00 77.81 114 GLY A CA 1
ATOM 869 C C . GLY A 1 114 ? 11.701 -7.893 4.241 1.00 77.81 114 GLY A C 1
ATOM 870 O O . GLY A 1 114 ? 12.763 -7.942 3.611 1.00 77.81 114 GLY A O 1
ATOM 871 N N . GLY A 1 115 ? 10.647 -7.165 3.845 1.00 89.06 115 GLY A N 1
ATOM 872 C CA . GLY A 1 115 ? 10.588 -6.291 2.668 1.00 89.06 115 GLY A CA 1
ATOM 873 C C . GLY A 1 115 ? 9.582 -6.722 1.598 1.00 89.06 115 GLY A C 1
ATOM 874 O O . GLY A 1 115 ? 9.189 -7.886 1.529 1.00 89.06 115 GLY A O 1
ATOM 875 N N . THR A 1 116 ? 9.231 -5.785 0.718 1.00 90.56 116 THR A N 1
ATOM 876 C CA . THR A 1 116 ? 8.329 -5.980 -0.433 1.00 90.56 116 THR A CA 1
ATOM 877 C C . THR A 1 116 ? 9.062 -6.104 -1.761 1.00 90.56 116 THR A C 1
ATOM 879 O O . THR A 1 116 ? 8.428 -6.186 -2.803 1.00 90.56 116 THR A O 1
ATOM 882 N N . ARG A 1 117 ? 10.395 -6.129 -1.751 1.00 90.25 117 ARG A N 1
ATOM 883 C CA . ARG A 1 117 ? 11.220 -6.362 -2.941 1.00 90.25 117 ARG A CA 1
ATOM 884 C C . ARG A 1 117 ? 11.791 -7.777 -2.954 1.00 90.25 117 ARG A C 1
ATOM 886 O O . ARG A 1 117 ? 12.075 -8.349 -1.898 1.00 90.25 117 ARG A O 1
ATOM 893 N N . THR A 1 118 ? 11.957 -8.316 -4.156 1.00 87.06 118 THR A N 1
ATOM 894 C CA . THR A 1 118 ? 12.479 -9.666 -4.432 1.00 87.06 118 THR A CA 1
ATOM 895 C C . THR A 1 118 ? 13.932 -9.621 -4.910 1.00 87.06 118 THR A C 1
ATOM 897 O O . THR A 1 118 ? 14.513 -8.541 -5.064 1.00 87.06 118 THR A O 1
ATOM 900 N N . SER A 1 119 ? 14.520 -10.783 -5.218 1.00 90.00 119 SER A N 1
ATOM 901 C CA . SER A 1 119 ? 15.875 -10.858 -5.782 1.00 90.00 119 SER A CA 1
ATOM 902 C C . SER A 1 119 ? 16.028 -10.190 -7.161 1.00 90.00 119 SER A C 1
ATOM 904 O O . SER A 1 119 ? 17.132 -9.781 -7.534 1.00 90.00 119 SER A O 1
ATOM 906 N N . PHE A 1 120 ? 14.935 -10.005 -7.913 1.00 84.44 120 PHE A N 1
ATOM 907 C CA . PHE A 1 120 ? 14.970 -9.310 -9.205 1.00 84.44 120 PHE A CA 1
ATOM 908 C C . PHE A 1 120 ? 15.260 -7.806 -9.072 1.00 84.44 120 PHE A C 1
ATOM 910 O O . PHE A 1 120 ? 15.726 -7.182 -10.030 1.00 84.44 120 PHE A O 1
ATOM 917 N N . TYR A 1 121 ? 15.029 -7.209 -7.898 1.00 86.31 121 TYR A N 1
ATOM 918 C CA . TYR A 1 121 ? 15.349 -5.810 -7.636 1.00 86.31 121 TYR A CA 1
ATOM 919 C C . TYR A 1 121 ? 16.763 -5.672 -7.057 1.00 86.31 121 TYR A C 1
ATOM 921 O O . TYR A 1 121 ? 17.013 -5.926 -5.884 1.00 86.31 121 TYR A O 1
ATOM 929 N N . ARG A 1 122 ? 17.717 -5.247 -7.895 1.00 87.75 122 ARG A N 1
ATOM 930 C CA . ARG A 1 122 ? 19.156 -5.244 -7.553 1.00 87.75 122 ARG A CA 1
ATOM 931 C C . ARG A 1 122 ? 19.646 -4.013 -6.782 1.00 87.75 122 ARG A C 1
ATOM 933 O O . ARG A 1 122 ? 20.809 -3.967 -6.391 1.00 87.75 122 ARG A O 1
ATOM 940 N N . LYS A 1 123 ? 18.809 -2.987 -6.620 1.00 85.88 123 LYS A N 1
ATOM 941 C CA . LYS A 1 123 ? 19.177 -1.749 -5.912 1.00 85.88 123 LYS A CA 1
ATOM 942 C C . LYS A 1 123 ? 18.977 -1.917 -4.396 1.00 85.88 123 LYS A C 1
ATOM 944 O O . LYS A 1 123 ? 18.165 -2.747 -3.991 1.00 85.88 123 LYS A O 1
ATOM 949 N N . PRO A 1 124 ? 19.676 -1.130 -3.558 1.00 81.44 124 PRO A N 1
ATOM 950 C CA . PRO A 1 124 ? 19.446 -1.136 -2.115 1.00 81.44 124 PRO A CA 1
ATOM 951 C C . PRO A 1 124 ? 18.021 -0.674 -1.757 1.00 81.44 124 PRO A C 1
ATOM 953 O O . PRO A 1 124 ? 17.352 -0.004 -2.546 1.00 81.44 124 PRO A O 1
ATOM 956 N N . GLY A 1 125 ? 17.581 -1.027 -0.547 1.00 83.12 125 GLY A N 1
ATOM 957 C CA . GLY A 1 125 ? 16.236 -0.746 -0.034 1.00 83.12 125 GLY A CA 1
ATOM 958 C C . GLY A 1 125 ? 15.283 -1.914 -0.277 1.00 83.12 125 GLY A C 1
ATOM 959 O O . GLY A 1 125 ? 15.144 -2.397 -1.402 1.00 83.12 125 GLY A O 1
ATOM 960 N N . LYS A 1 126 ? 14.639 -2.387 0.792 1.00 89.06 126 LYS A N 1
ATOM 961 C CA . LYS A 1 126 ? 13.790 -3.592 0.772 1.00 89.06 126 LYS A CA 1
ATOM 962 C C . LYS A 1 126 ? 12.298 -3.280 0.729 1.00 89.06 126 LYS A C 1
ATOM 964 O O . LYS A 1 126 ? 11.512 -4.189 0.477 1.00 89.06 126 LYS A O 1
ATOM 969 N N . PHE A 1 127 ? 11.923 -2.030 0.974 1.00 88.88 127 PHE A N 1
ATOM 970 C CA . PHE A 1 127 ? 10.541 -1.585 1.057 1.00 88.88 127 PHE A CA 1
ATOM 971 C C . PHE A 1 127 ? 10.268 -0.545 -0.018 1.00 88.88 127 PHE A C 1
ATOM 973 O O . PHE A 1 127 ? 11.135 0.251 -0.380 1.00 88.88 127 PHE A O 1
ATOM 980 N N . ALA A 1 128 ? 9.066 -0.611 -0.561 1.00 83.00 128 ALA A N 1
ATOM 981 C CA . ALA A 1 128 ? 8.568 0.328 -1.552 1.00 83.00 128 ALA A CA 1
ATOM 982 C C . ALA A 1 128 ? 7.047 0.279 -1.541 1.00 83.00 128 ALA A C 1
ATOM 984 O O . ALA A 1 128 ? 6.390 1.313 -1.533 1.00 83.00 128 ALA A O 1
ATOM 985 N N . ASP A 1 129 ? 6.510 -0.935 -1.448 1.00 86.19 129 ASP A N 1
ATOM 986 C CA . ASP A 1 129 ? 5.086 -1.203 -1.424 1.00 86.19 129 ASP A CA 1
ATOM 987 C C . ASP A 1 129 ? 4.559 -1.205 0.012 1.00 86.19 129 ASP A C 1
ATOM 989 O O . ASP A 1 129 ? 5.145 -1.831 0.894 1.00 86.19 129 ASP A O 1
ATOM 993 N N . TYR A 1 130 ? 3.439 -0.526 0.237 1.00 87.00 130 TYR A N 1
ATOM 994 C CA . TYR A 1 130 ? 2.754 -0.470 1.526 1.00 87.00 130 TYR A CA 1
ATOM 995 C C . TYR A 1 130 ? 1.263 -0.715 1.345 1.00 87.00 130 TYR A C 1
ATOM 997 O O . TYR A 1 130 ? 0.717 -0.541 0.255 1.00 87.00 130 TYR A O 1
ATOM 1005 N N . MET A 1 131 ? 0.602 -1.124 2.422 1.00 87.50 131 MET A N 1
ATOM 1006 C CA . MET A 1 131 ? -0.849 -1.235 2.482 1.00 87.50 131 MET A CA 1
ATOM 1007 C C . MET A 1 131 ? -1.319 -0.722 3.833 1.00 87.50 131 MET A C 1
ATOM 1009 O O . MET A 1 131 ? -0.839 -1.174 4.869 1.00 87.50 131 MET A O 1
ATOM 1013 N N . LEU A 1 132 ? -2.251 0.221 3.808 1.00 87.81 132 LEU A N 1
ATOM 1014 C CA . LEU A 1 132 ? -2.801 0.889 4.969 1.00 87.81 132 LEU A CA 1
ATOM 1015 C C . LEU A 1 132 ? -4.317 0.728 4.978 1.00 87.81 132 LEU A C 1
ATOM 1017 O O . LEU A 1 132 ? -4.960 0.871 3.939 1.00 87.81 132 LEU A O 1
ATOM 1021 N N . VAL A 1 133 ? -4.888 0.451 6.146 1.00 86.31 133 VAL A N 1
ATOM 1022 C CA . VAL A 1 133 ? -6.330 0.224 6.316 1.00 86.31 133 VAL A CA 1
ATOM 1023 C C . VAL A 1 133 ? -6.910 1.125 7.397 1.00 86.31 133 VAL A C 1
ATOM 1025 O O . VAL A 1 133 ? -6.240 1.379 8.393 1.00 86.31 133 VAL A O 1
ATOM 1028 N N . SER A 1 134 ? -8.152 1.584 7.242 1.00 83.69 134 SER A N 1
ATOM 1029 C CA . SER A 1 134 ? -8.822 2.384 8.281 1.00 83.69 134 SER A CA 1
ATOM 1030 C C . SER A 1 134 ? -9.256 1.565 9.502 1.00 83.69 134 SER A C 1
ATOM 1032 O O . SER A 1 134 ? -9.374 2.118 10.590 1.00 83.69 134 SER A O 1
ATOM 1034 N N . ASP A 1 135 ? -9.485 0.255 9.346 1.00 86.19 135 ASP A N 1
ATOM 1035 C CA . ASP A 1 135 ? -9.903 -0.631 10.436 1.00 86.19 135 ASP A CA 1
ATOM 1036 C C . ASP A 1 135 ? -9.297 -2.038 10.297 1.00 86.19 135 ASP A C 1
ATOM 1038 O O . ASP A 1 135 ? -9.651 -2.830 9.418 1.00 86.19 135 ASP A O 1
ATOM 1042 N N . THR A 1 136 ? -8.389 -2.384 11.210 1.00 90.44 136 THR A N 1
ATOM 1043 C CA . THR A 1 136 ? -7.747 -3.706 11.244 1.00 90.44 136 THR A CA 1
ATOM 1044 C C . THR A 1 136 ? -8.691 -4.828 11.681 1.00 90.44 136 THR A C 1
ATOM 1046 O O . THR A 1 136 ? -8.454 -5.989 11.336 1.00 90.44 136 THR A O 1
ATOM 1049 N N . SER A 1 137 ? -9.793 -4.517 12.372 1.00 89.38 137 SER A N 1
ATOM 1050 C CA . SER A 1 137 ? -10.813 -5.494 12.772 1.00 89.38 137 SER A CA 1
ATOM 1051 C C . SER A 1 137 ? -11.572 -6.067 11.572 1.00 89.38 137 SER A C 1
ATOM 1053 O O . SER A 1 137 ? -12.137 -7.159 11.657 1.00 89.38 137 SER A O 1
ATOM 1055 N N . ARG A 1 138 ? -11.512 -5.403 10.414 1.00 85.44 138 ARG A N 1
ATOM 1056 C CA . ARG A 1 138 ? -12.055 -5.903 9.145 1.00 85.44 138 ARG A CA 1
ATOM 1057 C C . ARG A 1 138 ? -11.040 -6.687 8.316 1.00 85.44 138 ARG A C 1
ATOM 1059 O O . ARG A 1 138 ? -11.412 -7.289 7.314 1.00 85.44 138 ARG A O 1
ATOM 1066 N N . VAL A 1 139 ? -9.778 -6.755 8.743 1.00 88.88 139 VAL A N 1
ATOM 1067 C CA . VAL A 1 139 ? -8.736 -7.544 8.072 1.00 88.88 139 VAL A CA 1
ATOM 1068 C C . VAL A 1 139 ? -8.725 -8.965 8.623 1.00 88.88 139 VAL A C 1
ATOM 1070 O O . VAL A 1 139 ? -8.375 -9.205 9.783 1.00 88.88 139 VAL A O 1
ATOM 1073 N N . LYS A 1 140 ? -9.097 -9.931 7.782 1.00 88.31 140 LYS A N 1
ATOM 1074 C CA . LYS A 1 140 ? -9.019 -11.360 8.096 1.00 88.31 140 LYS A CA 1
ATOM 1075 C C . LYS A 1 140 ? -7.589 -11.871 7.944 1.00 88.31 140 LYS A C 1
ATOM 1077 O O . LYS A 1 140 ? -7.093 -12.562 8.834 1.00 88.31 140 LYS A O 1
ATOM 1082 N N . ARG A 1 141 ? -6.918 -11.513 6.845 1.00 87.44 141 ARG A N 1
ATOM 1083 C CA . ARG A 1 141 ? -5.535 -11.918 6.561 1.00 87.44 141 ARG A CA 1
ATOM 1084 C C . ARG A 1 141 ? -4.812 -10.857 5.739 1.00 87.44 141 ARG A C 1
ATOM 1086 O O . ARG A 1 141 ? -5.394 -10.272 4.837 1.00 87.44 141 ARG A O 1
ATOM 1093 N N . PHE A 1 142 ? -3.535 -10.651 6.040 1.00 89.69 142 PHE A N 1
ATOM 1094 C CA . PHE A 1 142 ? -2.618 -9.859 5.227 1.00 89.69 142 PHE A CA 1
ATOM 1095 C C . PHE A 1 142 ? -1.318 -10.641 5.049 1.00 89.69 142 PHE A C 1
ATOM 1097 O O . PHE A 1 142 ? -0.847 -11.243 6.019 1.00 89.69 142 PHE A O 1
ATOM 1104 N N . ASP A 1 143 ? -0.767 -10.648 3.836 1.00 88.12 143 ASP A N 1
ATOM 1105 C CA . ASP A 1 143 ? 0.485 -11.338 3.530 1.00 88.12 143 ASP A CA 1
ATOM 1106 C C . ASP A 1 143 ? 1.290 -10.634 2.425 1.00 88.12 143 ASP A C 1
ATOM 1108 O O . ASP A 1 143 ? 0.734 -10.031 1.504 1.00 88.12 143 ASP A O 1
ATOM 1112 N N . VAL A 1 144 ? 2.614 -10.765 2.496 1.00 88.62 144 VAL A N 1
ATOM 1113 C CA . VAL A 1 144 ? 3.556 -10.351 1.452 1.00 88.62 144 VAL A CA 1
ATOM 1114 C C . VAL A 1 144 ? 4.018 -11.618 0.745 1.00 88.62 144 VAL A C 1
ATOM 1116 O O . VAL A 1 144 ? 4.863 -12.357 1.250 1.00 88.62 144 VAL A O 1
ATOM 1119 N N . THR A 1 145 ? 3.470 -11.884 -0.439 1.00 85.25 145 THR A N 1
ATOM 1120 C CA . THR A 1 145 ? 3.752 -13.133 -1.159 1.00 85.25 145 THR A CA 1
ATOM 1121 C C . THR A 1 145 ? 5.154 -13.077 -1.759 1.00 85.25 145 THR A C 1
ATOM 1123 O O . THR A 1 145 ? 5.396 -12.348 -2.718 1.00 85.25 145 THR A O 1
ATOM 1126 N N . ARG A 1 146 ? 6.098 -13.838 -1.190 1.00 83.81 146 ARG A N 1
ATOM 1127 C CA . ARG A 1 146 ? 7.511 -13.829 -1.627 1.00 83.81 146 ARG A CA 1
ATOM 1128 C C . ARG A 1 146 ? 7.877 -14.952 -2.596 1.00 83.81 146 ARG A C 1
ATOM 1130 O O . ARG A 1 146 ? 8.943 -14.897 -3.194 1.00 83.81 146 ARG A O 1
ATOM 1137 N N . SER A 1 147 ? 7.035 -15.977 -2.729 1.00 81.31 147 SER A N 1
ATOM 1138 C CA . SER A 1 147 ? 7.295 -17.127 -3.598 1.00 81.31 147 SER A CA 1
ATOM 1139 C C . SER A 1 147 ? 6.028 -17.553 -4.351 1.00 81.31 147 SER A C 1
ATOM 1141 O O . SER A 1 147 ? 4.970 -17.630 -3.720 1.00 81.31 147 SER A O 1
ATOM 1143 N N . PRO A 1 148 ? 6.121 -17.859 -5.659 1.00 84.38 148 PRO A N 1
ATOM 1144 C CA . PRO A 1 148 ? 7.310 -17.690 -6.500 1.00 84.38 148 PRO A CA 1
ATOM 1145 C C . PRO A 1 148 ? 7.622 -16.207 -6.757 1.00 84.38 148 PRO A C 1
ATOM 1147 O O . PRO A 1 148 ? 6.723 -15.368 -6.814 1.00 84.38 148 PRO A O 1
ATOM 1150 N N . GLU A 1 149 ? 8.900 -15.875 -6.940 1.00 83.56 149 GLU A N 1
ATOM 1151 C CA . GLU A 1 149 ? 9.278 -14.540 -7.401 1.00 83.56 149 GLU A CA 1
ATOM 1152 C C . GLU A 1 149 ? 8.937 -14.411 -8.892 1.00 83.56 149 GLU A C 1
ATOM 1154 O O . GLU A 1 149 ? 9.390 -15.209 -9.710 1.00 83.56 149 GLU A O 1
ATOM 1159 N N . VAL A 1 150 ? 8.156 -13.391 -9.257 1.00 79.38 150 VAL A N 1
ATOM 1160 C CA . VAL A 1 150 ? 7.750 -13.129 -10.656 1.00 79.38 150 VAL A CA 1
ATOM 1161 C C . VAL A 1 150 ? 8.096 -11.717 -11.135 1.00 79.38 150 VAL A C 1
ATOM 1163 O O . VAL A 1 150 ? 8.037 -11.426 -12.325 1.00 79.38 150 VAL A O 1
ATOM 1166 N N . SER A 1 151 ? 8.451 -10.819 -10.213 1.00 79.50 151 SER A N 1
ATOM 1167 C CA . SER A 1 151 ? 8.820 -9.429 -10.499 1.00 79.50 151 SER A CA 1
ATOM 1168 C C . SER A 1 151 ? 9.755 -8.895 -9.415 1.00 79.50 151 SER A C 1
ATOM 1170 O O . SER A 1 151 ? 9.885 -9.534 -8.374 1.00 79.50 151 SER A O 1
ATOM 1172 N N . GLY A 1 152 ? 10.352 -7.711 -9.613 1.00 79.50 152 GLY A N 1
ATOM 1173 C CA . GLY A 1 152 ? 11.153 -7.005 -8.594 1.00 79.50 152 GLY A CA 1
ATOM 1174 C C . GLY A 1 152 ? 10.409 -6.664 -7.296 1.00 79.50 152 GLY A C 1
ATOM 1175 O O . GLY A 1 152 ? 11.048 -6.330 -6.301 1.00 79.50 152 GLY A O 1
ATOM 1176 N N . HIS A 1 153 ? 9.080 -6.764 -7.300 1.00 85.31 153 HIS A N 1
ATOM 1177 C CA . HIS A 1 153 ? 8.209 -6.481 -6.167 1.00 85.31 153 HIS A CA 1
ATOM 1178 C C . HIS A 1 153 ? 7.371 -7.716 -5.802 1.00 85.31 153 HIS A C 1
ATOM 1180 O O . HIS A 1 153 ? 6.934 -8.478 -6.672 1.00 85.31 153 HIS A O 1
ATOM 1186 N N . CYS A 1 154 ? 7.138 -7.896 -4.507 1.00 83.62 154 CYS A N 1
ATOM 1187 C CA . CYS A 1 154 ? 6.251 -8.898 -3.939 1.00 83.62 154 CYS A CA 1
ATOM 1188 C C . CYS A 1 154 ? 4.795 -8.424 -4.060 1.00 83.62 154 CYS A C 1
ATOM 1190 O O . CYS A 1 154 ? 4.494 -7.284 -3.694 1.00 83.62 154 CYS A O 1
ATOM 1192 N N . PRO A 1 155 ? 3.862 -9.283 -4.497 1.00 81.62 155 PRO A N 1
ATOM 1193 C CA . PRO A 1 155 ? 2.439 -9.012 -4.349 1.00 81.62 155 PRO A CA 1
ATOM 1194 C C . PRO A 1 155 ? 2.043 -8.843 -2.873 1.00 81.62 155 PRO A C 1
ATOM 1196 O O . PRO A 1 155 ? 2.445 -9.639 -2.019 1.00 81.62 155 PRO A O 1
ATOM 1199 N N . LEU A 1 156 ? 1.226 -7.826 -2.592 1.00 86.00 156 LEU A N 1
ATOM 1200 C CA . LEU A 1 156 ? 0.558 -7.644 -1.303 1.00 86.00 156 LEU A CA 1
ATOM 1201 C C . LEU A 1 156 ? -0.840 -8.253 -1.388 1.00 86.00 156 LEU A C 1
ATOM 1203 O O . LEU A 1 156 ? -1.601 -7.919 -2.296 1.00 86.00 156 LEU A O 1
ATOM 1207 N N . PHE A 1 157 ? -1.169 -9.141 -0.457 1.00 83.00 157 PHE A N 1
ATOM 1208 C CA . PHE A 1 157 ? -2.460 -9.814 -0.397 1.00 83.00 157 PHE A CA 1
ATOM 1209 C C . PHE A 1 157 ? -3.235 -9.361 0.836 1.00 83.00 157 PHE A C 1
ATOM 1211 O O . PHE A 1 157 ? -2.703 -9.381 1.947 1.00 83.00 157 PHE A O 1
ATOM 1218 N N . LEU A 1 158 ? -4.503 -9.008 0.638 1.00 83.56 158 LEU A N 1
ATOM 1219 C CA . LEU A 1 158 ? -5.438 -8.659 1.698 1.00 83.56 158 LEU A CA 1
ATOM 1220 C C . LEU A 1 158 ? -6.712 -9.480 1.544 1.00 83.56 158 LEU A C 1
ATOM 1222 O O . LEU A 1 158 ? -7.322 -9.508 0.480 1.00 83.56 158 LEU A O 1
ATOM 1226 N N . GLU A 1 159 ? -7.125 -10.108 2.633 1.00 82.38 159 GLU A N 1
ATOM 1227 C CA . GLU A 1 159 ? -8.414 -10.765 2.775 1.00 82.38 159 GLU A CA 1
ATOM 1228 C C . GLU A 1 159 ? -9.202 -10.025 3.852 1.00 82.38 159 GLU A C 1
ATOM 1230 O O . GLU A 1 159 ? -8.744 -9.896 4.994 1.00 82.38 159 GLU A O 1
ATOM 1235 N N . THR A 1 160 ? -10.381 -9.531 3.491 1.00 82.50 160 THR A N 1
ATOM 1236 C CA . THR A 1 160 ? -11.283 -8.813 4.394 1.00 82.50 160 THR A CA 1
ATOM 1237 C C . THR A 1 160 ? -12.326 -9.760 4.988 1.00 82.50 160 THR A C 1
ATOM 1239 O O . THR A 1 160 ? -12.550 -10.857 4.472 1.00 82.50 160 THR A O 1
ATOM 1242 N N . ARG A 1 161 ? -12.919 -9.362 6.114 1.00 79.06 161 ARG A N 1
ATOM 1243 C CA . ARG A 1 161 ? -14.090 -10.020 6.708 1.00 79.06 161 ARG A CA 1
ATOM 1244 C C . ARG A 1 161 ? -15.380 -9.593 6.023 1.00 79.06 161 ARG A C 1
ATOM 1246 O O . ARG A 1 161 ? -15.454 -8.410 5.615 1.00 79.06 161 ARG A O 1
#

pLDDT: mean 70.85, std 16.3, range [31.16, 91.38]